Protein AF-A0A4R0NDG5-F1 (afdb_monomer_lite)

Foldseek 3Di:
DFLDDDPNQGKDFPDWDWDCDPVQKIWTKTWIADSVDRVDIDIFTFIWHWDADPVRKIATAGPDDGDDPNNVCVVSCVVVVVCRHGFIWHWDWDPDPDDPPFTKIKTATPVCRVDIDIDTDDD

Structure (mmCIF, N/CA/C/O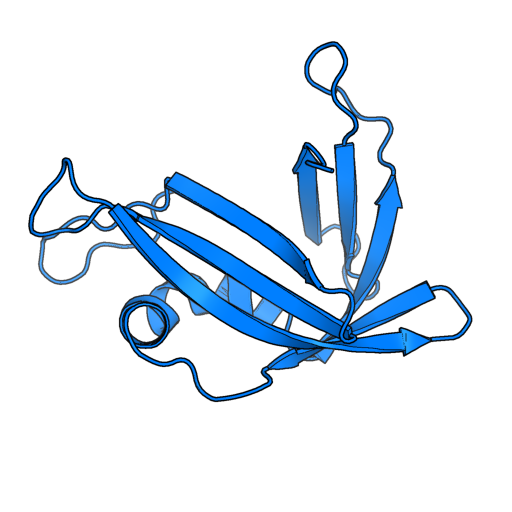 backbone):
data_AF-A0A4R0NDG5-F1
#
_entry.id   AF-A0A4R0NDG5-F1
#
loop_
_atom_site.group_PDB
_atom_site.id
_atom_site.type_symbol
_atom_site.label_atom_id
_atom_site.label_alt_id
_atom_site.label_comp_id
_atom_site.label_asym_id
_atom_site.label_entity_id
_atom_site.label_seq_id
_atom_site.pdbx_PDB_ins_code
_atom_site.Cartn_x
_atom_site.Cartn_y
_atom_site.Cartn_z
_atom_site.occupancy
_atom_site.B_iso_or_equiv
_atom_site.auth_seq_id
_atom_site.auth_comp_id
_atom_site.auth_asym_id
_atom_site.auth_atom_id
_atom_site.pdbx_PDB_model_num
ATOM 1 N N . MET A 1 1 ? 12.238 7.118 -0.291 1.00 46.69 1 MET A N 1
ATOM 2 C CA . MET A 1 1 ? 12.760 5.782 0.091 1.00 46.69 1 MET A CA 1
ATOM 3 C C . MET A 1 1 ? 13.334 5.121 -1.160 1.00 46.69 1 MET A C 1
ATOM 5 O O . MET A 1 1 ? 12.663 5.143 -2.186 1.00 46.69 1 MET A O 1
ATOM 9 N N . ILE A 1 2 ? 14.575 4.616 -1.129 1.00 43.00 2 ILE A N 1
ATOM 10 C CA . ILE A 1 2 ? 15.178 3.902 -2.273 1.00 43.00 2 ILE A CA 1
ATOM 11 C C . ILE A 1 2 ? 14.646 2.471 -2.253 1.00 43.00 2 ILE A C 1
ATOM 13 O O . ILE A 1 2 ? 14.777 1.788 -1.246 1.00 43.00 2 ILE A O 1
ATOM 17 N N . ILE A 1 3 ? 14.014 2.048 -3.344 1.00 55.31 3 ILE A N 1
ATOM 18 C CA . ILE A 1 3 ? 13.279 0.772 -3.423 1.00 55.31 3 ILE A CA 1
ATOM 19 C C . ILE A 1 3 ? 14.044 -0.266 -4.273 1.00 55.31 3 ILE A C 1
ATOM 21 O O . ILE A 1 3 ? 13.663 -1.427 -4.351 1.00 55.31 3 ILE A O 1
ATOM 25 N N . GLY A 1 4 ? 15.192 0.123 -4.841 1.00 48.12 4 GLY A N 1
ATOM 26 C CA . GLY A 1 4 ? 16.139 -0.765 -5.522 1.00 48.12 4 GLY A CA 1
ATOM 27 C C . GLY A 1 4 ? 16.594 -0.231 -6.882 1.00 48.12 4 GLY A C 1
ATOM 28 O O . GLY A 1 4 ? 15.937 0.611 -7.495 1.00 48.12 4 GLY A O 1
ATOM 29 N N . THR A 1 5 ? 17.739 -0.721 -7.361 1.00 44.50 5 THR A N 1
ATOM 30 C CA . THR A 1 5 ? 18.268 -0.458 -8.706 1.00 44.50 5 THR A CA 1
ATOM 31 C C . THR A 1 5 ? 18.071 -1.701 -9.572 1.00 44.50 5 THR A C 1
ATOM 33 O O . THR A 1 5 ? 18.617 -2.764 -9.293 1.00 44.50 5 THR A O 1
ATOM 36 N N . TYR A 1 6 ? 17.290 -1.590 -10.645 1.00 43.56 6 TYR A N 1
ATOM 37 C CA . TYR A 1 6 ? 17.255 -2.613 -11.690 1.00 43.56 6 TYR A CA 1
ATOM 38 C C . TYR A 1 6 ? 17.990 -2.087 -12.911 1.00 43.56 6 TYR A C 1
ATOM 40 O O . TYR A 1 6 ? 17.657 -1.018 -13.419 1.00 43.56 6 TYR A O 1
ATOM 48 N N . GLN A 1 7 ? 19.009 -2.829 -13.345 1.00 44.59 7 GLN A N 1
ATOM 49 C CA . GLN A 1 7 ? 19.788 -2.550 -14.554 1.00 44.59 7 GLN A CA 1
ATOM 50 C C . GLN A 1 7 ? 20.307 -1.108 -14.666 1.00 44.59 7 GLN A C 1
ATOM 52 O O . GLN A 1 7 ? 20.233 -0.491 -15.723 1.00 44.59 7 GLN A O 1
ATOM 57 N N . ASN A 1 8 ? 20.855 -0.564 -13.575 1.00 50.97 8 ASN A N 1
ATOM 58 C CA . ASN A 1 8 ? 21.475 0.767 -13.564 1.00 50.97 8 ASN A CA 1
ATOM 59 C C . ASN A 1 8 ? 20.527 1.959 -13.808 1.00 50.97 8 ASN A C 1
ATOM 61 O O . ASN A 1 8 ? 20.998 3.081 -13.982 1.00 50.97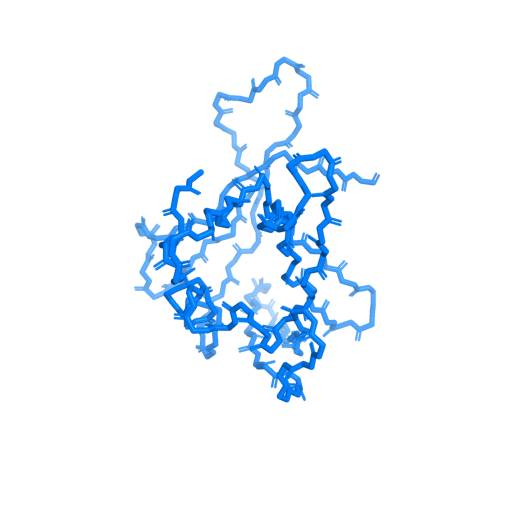 8 ASN A O 1
ATOM 65 N N . ALA A 1 9 ? 19.205 1.763 -13.763 1.00 54.47 9 ALA A N 1
ATOM 66 C CA . ALA A 1 9 ? 18.244 2.837 -13.983 1.00 54.47 9 ALA A CA 1
ATOM 67 C C . ALA A 1 9 ? 17.380 3.039 -12.721 1.00 54.47 9 ALA A C 1
ATOM 69 O O . ALA A 1 9 ? 16.448 2.284 -12.438 1.00 54.47 9 ALA A O 1
ATOM 70 N N . GLY A 1 10 ? 17.768 4.014 -11.893 1.00 60.97 10 GLY A N 1
ATOM 71 C CA . GLY A 1 10 ? 17.204 4.259 -10.563 1.00 60.97 10 GLY A CA 1
ATOM 72 C C . GLY A 1 10 ? 15.700 4.544 -10.587 1.00 60.97 10 GLY A C 1
ATOM 73 O O . GLY A 1 10 ? 15.261 5.585 -11.075 1.00 60.97 10 GLY A O 1
ATOM 74 N N . ARG A 1 11 ? 14.907 3.626 -10.023 1.00 70.00 11 ARG A N 1
ATOM 75 C CA . ARG A 1 11 ? 13.484 3.840 -9.733 1.00 70.00 11 ARG A CA 1
ATOM 76 C C . ARG A 1 11 ? 13.356 4.275 -8.278 1.00 70.00 11 ARG A C 1
ATOM 78 O O . ARG A 1 11 ? 13.710 3.534 -7.365 1.00 70.00 11 ARG A O 1
ATOM 85 N N . TYR A 1 12 ? 12.850 5.482 -8.065 1.00 77.50 12 TYR A N 1
ATOM 86 C CA . TYR A 1 12 ? 12.680 6.063 -6.734 1.00 77.50 12 TYR A CA 1
ATOM 87 C C . TYR A 1 12 ? 11.196 6.233 -6.456 1.00 77.50 12 TYR A C 1
ATOM 89 O O . TYR A 1 12 ? 10.499 6.822 -7.284 1.00 77.50 12 TYR A O 1
ATOM 97 N N . ILE A 1 13 ? 10.718 5.719 -5.318 1.00 83.25 13 ILE A N 1
ATOM 98 C CA . ILE A 1 13 ? 9.375 6.052 -4.840 1.00 83.25 13 ILE A CA 1
ATOM 99 C C . ILE A 1 13 ? 9.395 7.497 -4.365 1.00 83.25 13 ILE A C 1
ATOM 101 O O . ILE A 1 13 ? 10.207 7.862 -3.510 1.00 83.25 13 ILE A O 1
ATOM 105 N N . GLU A 1 14 ? 8.479 8.280 -4.921 1.00 85.94 14 GLU A N 1
ATOM 106 C CA . GLU A 1 14 ? 8.213 9.651 -4.497 1.00 85.94 14 GLU A CA 1
ATOM 107 C C . GLU A 1 14 ? 7.297 9.625 -3.274 1.00 85.94 14 GLU A C 1
ATOM 109 O O . GLU A 1 14 ? 7.670 10.086 -2.199 1.00 85.94 14 GLU A O 1
ATOM 114 N N . TYR A 1 15 ? 6.129 8.999 -3.417 1.00 85.75 15 TYR A N 1
ATOM 115 C CA . TYR A 1 15 ? 5.181 8.809 -2.330 1.00 85.75 15 TYR A CA 1
ATOM 116 C C . TYR A 1 15 ? 4.302 7.582 -2.566 1.00 85.75 15 TYR A C 1
ATOM 118 O O . TYR A 1 15 ? 4.210 7.040 -3.674 1.00 85.75 15 TYR A O 1
ATOM 126 N N . ILE A 1 16 ? 3.659 7.162 -1.484 1.00 86.94 16 ILE A N 1
ATOM 127 C CA . ILE A 1 16 ? 2.667 6.096 -1.453 1.00 86.94 16 ILE A CA 1
ATOM 128 C C . ILE A 1 16 ? 1.361 6.712 -0.969 1.00 86.94 16 ILE A C 1
ATOM 130 O O . ILE A 1 16 ? 1.363 7.514 -0.035 1.00 86.94 16 ILE A O 1
ATOM 134 N N . THR A 1 17 ? 0.255 6.320 -1.588 1.00 88.94 17 THR A N 1
ATOM 135 C CA . THR A 1 17 ? -1.086 6.720 -1.169 1.00 88.94 17 THR A CA 1
ATOM 136 C C . THR A 1 17 ? -1.924 5.475 -0.920 1.00 88.94 17 THR A C 1
ATOM 138 O O . THR A 1 17 ? -1.932 4.549 -1.728 1.00 88.94 17 THR A O 1
ATOM 141 N N . LEU A 1 18 ? -2.631 5.464 0.207 1.00 88.12 18 LEU A N 1
ATOM 142 C CA . LEU A 1 18 ? -3.670 4.487 0.510 1.00 88.12 18 LEU A CA 1
ATOM 143 C C . LEU A 1 18 ? -5.018 5.153 0.260 1.00 88.12 18 LEU A C 1
ATOM 145 O O . LEU A 1 18 ? -5.383 6.077 0.983 1.00 88.12 18 LEU A O 1
ATOM 149 N N . LEU A 1 19 ? -5.736 4.711 -0.770 1.00 89.75 19 LEU A N 1
ATOM 150 C CA . LEU A 1 19 ? -7.066 5.221 -1.091 1.00 89.75 19 LEU A CA 1
ATOM 151 C C . LEU A 1 19 ? -8.099 4.183 -0.666 1.00 89.75 19 LEU A C 1
ATOM 153 O O . LEU A 1 19 ? -8.127 3.087 -1.221 1.00 89.75 19 LEU A O 1
ATOM 157 N N . ILE A 1 20 ? -8.936 4.522 0.312 1.00 87.62 20 ILE A N 1
ATOM 158 C CA . ILE A 1 20 ? -10.078 3.695 0.712 1.00 87.62 20 ILE A CA 1
ATOM 159 C C . ILE A 1 20 ? -11.269 4.095 -0.155 1.00 87.62 20 ILE A C 1
ATOM 161 O O . ILE A 1 20 ? -11.765 5.216 -0.065 1.00 87.62 20 ILE A O 1
ATOM 165 N N . ASN A 1 21 ? -11.713 3.188 -1.017 1.00 90.12 21 ASN A N 1
ATOM 166 C CA . ASN A 1 21 ? -12.763 3.450 -1.990 1.00 90.12 21 ASN A CA 1
ATOM 167 C C . ASN A 1 21 ? -14.142 3.092 -1.414 1.00 90.12 21 ASN A C 1
ATOM 169 O O . ASN A 1 21 ? -14.301 2.100 -0.700 1.00 90.12 21 ASN A O 1
ATOM 173 N N . ALA A 1 22 ? -15.174 3.843 -1.806 1.00 88.62 22 ALA A N 1
ATOM 174 C CA . ALA A 1 22 ? -16.555 3.615 -1.361 1.00 88.62 22 ALA A CA 1
ATOM 175 C C . ALA A 1 22 ? -17.129 2.241 -1.768 1.00 88.62 22 ALA A C 1
ATOM 177 O O . ALA A 1 22 ? -18.098 1.774 -1.180 1.00 88.62 22 ALA A O 1
ATOM 178 N N . ASN A 1 23 ? -16.524 1.576 -2.755 1.00 90.62 23 ASN A N 1
ATOM 179 C CA . ASN A 1 23 ? -16.919 0.249 -3.231 1.00 90.62 23 ASN A CA 1
ATOM 180 C C . ASN A 1 23 ? -16.319 -0.914 -2.413 1.00 90.62 23 ASN A C 1
ATOM 182 O O . ASN A 1 23 ? -16.338 -2.049 -2.882 1.00 90.62 23 ASN A O 1
ATOM 186 N N . GLY A 1 24 ? -15.757 -0.650 -1.230 1.00 90.62 24 GLY A N 1
ATOM 187 C CA . GLY A 1 24 ? -15.180 -1.695 -0.379 1.00 90.62 24 GLY A CA 1
ATOM 188 C C . GLY A 1 24 ? -13.835 -2.221 -0.886 1.00 90.62 24 GLY A C 1
ATOM 189 O O . GLY A 1 24 ? -13.479 -3.369 -0.633 1.00 90.62 24 GLY A O 1
ATOM 190 N N . THR A 1 25 ? -13.074 -1.397 -1.605 1.00 93.06 25 THR A N 1
ATOM 191 C CA . THR A 1 25 ? -11.698 -1.718 -2.009 1.00 93.06 25 THR A CA 1
ATOM 192 C C . THR A 1 25 ? -10.720 -0.697 -1.448 1.00 93.06 25 THR A C 1
ATOM 194 O O . THR A 1 25 ? -11.101 0.418 -1.093 1.00 93.06 25 THR A O 1
ATOM 197 N N . MET A 1 26 ? -9.444 -1.064 -1.395 1.00 91.88 26 MET A N 1
ATOM 198 C CA . MET A 1 26 ? -8.349 -0.131 -1.162 1.00 91.88 26 MET A CA 1
ATOM 199 C C . MET A 1 26 ? -7.390 -0.156 -2.349 1.00 91.88 26 MET A C 1
ATOM 201 O O . MET A 1 26 ? -6.970 -1.224 -2.799 1.00 91.88 26 MET A O 1
ATOM 205 N N . THR A 1 27 ? -6.999 1.026 -2.814 1.00 93.31 27 THR A N 1
ATOM 206 C CA . THR A 1 27 ? -5.892 1.195 -3.754 1.00 93.31 27 THR A CA 1
ATOM 207 C C . THR A 1 27 ? -4.625 1.558 -2.985 1.00 93.31 27 THR A C 1
ATOM 209 O O . THR A 1 27 ? -4.534 2.636 -2.397 1.00 93.31 27 THR A O 1
ATOM 212 N N . PHE A 1 28 ? -3.636 0.666 -3.009 1.00 91.81 28 PHE A N 1
ATOM 213 C CA . PHE A 1 28 ? -2.256 0.972 -2.640 1.00 91.81 28 PHE A CA 1
ATOM 214 C C . PHE A 1 28 ? -1.557 1.519 -3.884 1.00 91.81 28 PHE A C 1
ATOM 216 O O . PHE A 1 28 ? -1.171 0.770 -4.783 1.00 91.81 28 PHE A O 1
ATOM 223 N N . GLN A 1 29 ? -1.462 2.842 -3.959 1.00 93.44 29 GLN A N 1
ATOM 224 C CA . GLN A 1 29 ? -0.873 3.551 -5.083 1.00 93.44 29 GLN A CA 1
ATOM 225 C C . GLN A 1 29 ? 0.578 3.909 -4.782 1.00 93.44 29 GLN A C 1
ATOM 227 O O . GLN A 1 29 ? 0.885 4.549 -3.777 1.00 93.44 29 GLN A O 1
ATOM 232 N N . VAL A 1 30 ? 1.469 3.556 -5.701 1.00 91.50 30 VAL A N 1
ATOM 233 C CA . VAL A 1 30 ? 2.883 3.914 -5.653 1.00 91.50 30 VAL A CA 1
ATOM 234 C C . VAL A 1 30 ? 3.203 4.832 -6.819 1.00 91.50 30 VAL A C 1
ATOM 236 O O . VAL A 1 30 ? 3.137 4.419 -7.980 1.00 91.50 30 VAL A O 1
ATOM 239 N N . ARG A 1 31 ? 3.620 6.064 -6.519 1.00 91.31 31 ARG A N 1
ATOM 240 C CA . ARG A 1 31 ? 4.223 6.942 -7.522 1.00 91.31 31 ARG A CA 1
ATOM 241 C C . ARG A 1 31 ? 5.732 6.795 -7.487 1.00 91.31 31 ARG A C 1
ATOM 243 O O . ARG A 1 31 ? 6.360 6.952 -6.440 1.00 91.31 31 ARG A O 1
ATOM 250 N N . TYR A 1 32 ? 6.324 6.542 -8.647 1.00 88.81 32 TYR A N 1
ATOM 251 C CA . TYR A 1 32 ? 7.766 6.384 -8.770 1.00 88.81 32 TYR A CA 1
ATOM 252 C C . TYR A 1 32 ? 8.316 7.044 -10.036 1.00 88.81 32 TYR A C 1
ATOM 254 O O . TYR A 1 32 ? 7.607 7.260 -11.020 1.00 88.81 32 TYR A O 1
ATOM 262 N N . ARG A 1 33 ? 9.601 7.395 -10.008 1.00 86.38 33 ARG A N 1
ATOM 263 C CA . ARG A 1 33 ? 10.285 8.045 -11.132 1.00 86.38 33 ARG A CA 1
ATOM 264 C C . ARG A 1 33 ? 10.521 7.073 -12.286 1.00 86.38 33 ARG A C 1
ATOM 266 O O . ARG A 1 33 ? 10.961 5.942 -12.066 1.00 86.38 33 ARG A O 1
ATOM 273 N N . ASN A 1 34 ? 10.268 7.525 -13.514 1.00 82.06 34 ASN A N 1
ATOM 274 C CA . ASN A 1 34 ? 10.591 6.755 -14.706 1.00 82.06 34 ASN A CA 1
ATOM 275 C C . ASN A 1 34 ? 12.122 6.660 -14.842 1.00 82.06 34 ASN A C 1
ATOM 277 O O . ASN A 1 34 ? 12.788 7.692 -14.944 1.00 82.06 34 ASN A O 1
ATOM 281 N N . PRO A 1 35 ? 12.697 5.449 -14.884 1.00 77.12 35 PRO A N 1
ATOM 282 C CA . PRO A 1 35 ? 14.144 5.288 -14.998 1.00 77.12 35 PRO A CA 1
ATOM 283 C C . PRO A 1 35 ? 14.720 5.870 -16.297 1.00 77.12 35 PRO A C 1
ATOM 285 O O . PRO A 1 35 ? 15.870 6.296 -16.320 1.00 77.12 35 PRO A O 1
ATOM 288 N N . ASN A 1 36 ? 13.917 5.916 -17.363 1.00 79.62 36 ASN A N 1
ATOM 289 C CA . ASN A 1 36 ? 14.337 6.374 -18.689 1.00 79.62 36 ASN A CA 1
ATOM 290 C C . ASN A 1 36 ? 14.108 7.877 -18.901 1.00 79.62 36 ASN A C 1
ATOM 292 O O . ASN A 1 36 ? 14.536 8.431 -19.909 1.00 79.62 36 ASN A O 1
ATOM 296 N N . ASN A 1 37 ? 13.405 8.540 -17.980 1.00 79.94 37 ASN A N 1
ATOM 297 C CA . ASN A 1 37 ? 13.185 9.979 -18.016 1.00 79.94 37 ASN A CA 1
ATOM 298 C C . ASN A 1 37 ? 12.988 10.502 -16.589 1.00 79.94 37 ASN A C 1
ATOM 300 O O . ASN A 1 37 ? 11.912 10.356 -16.009 1.00 79.94 37 ASN A O 1
ATOM 304 N N . GLN A 1 38 ? 14.018 11.154 -16.045 1.00 73.25 38 GLN A N 1
ATOM 305 C CA . GLN A 1 38 ? 14.037 11.593 -14.649 1.00 73.25 38 GLN A CA 1
ATOM 306 C C . GLN A 1 38 ? 12.995 12.671 -14.310 1.00 73.25 38 GLN A C 1
ATOM 308 O O . GLN A 1 38 ? 12.699 12.854 -13.132 1.00 73.25 38 GLN A O 1
ATOM 313 N N . THR A 1 39 ? 12.420 13.362 -15.301 1.00 80.38 39 THR A N 1
ATOM 314 C CA . THR A 1 39 ? 11.337 14.339 -15.085 1.00 80.38 39 THR A CA 1
ATOM 315 C C . THR A 1 39 ? 9.943 13.719 -15.213 1.00 80.38 39 THR A C 1
ATOM 317 O O . THR A 1 39 ? 8.946 14.367 -14.897 1.00 80.38 39 THR A O 1
ATOM 320 N N . SER A 1 40 ? 9.855 12.457 -15.646 1.00 85.62 40 SER A N 1
ATOM 321 C CA . SER A 1 40 ? 8.604 11.716 -15.791 1.00 85.62 40 SER A CA 1
ATOM 322 C C . SER A 1 40 ? 8.356 10.812 -14.590 1.00 85.62 40 SER A C 1
ATOM 324 O O . SER A 1 40 ? 9.259 10.164 -14.058 1.00 85.62 40 SER A O 1
ATOM 326 N N . PHE A 1 41 ? 7.084 10.681 -14.226 1.00 87.88 41 PHE A N 1
ATOM 327 C CA . PHE A 1 41 ? 6.631 9.803 -13.152 1.00 87.88 41 PHE A CA 1
ATOM 328 C C . PHE A 1 41 ? 5.671 8.754 -13.692 1.00 87.88 41 PHE A C 1
ATOM 330 O O . PHE A 1 41 ? 4.978 8.984 -14.682 1.00 87.88 41 PHE A O 1
ATOM 337 N N . LEU A 1 42 ? 5.650 7.605 -13.034 1.00 91.44 42 LEU A N 1
ATOM 338 C CA . LEU A 1 42 ? 4.735 6.510 -13.298 1.00 91.44 42 LEU A CA 1
ATOM 339 C C . LEU A 1 42 ? 3.955 6.206 -12.022 1.00 91.44 42 LEU A C 1
ATOM 341 O O . LEU A 1 42 ? 4.479 6.328 -10.911 1.00 91.44 42 LEU A O 1
ATOM 345 N N . THR A 1 43 ? 2.713 5.785 -12.211 1.00 93.50 43 THR A N 1
ATOM 346 C CA . THR A 1 43 ? 1.824 5.352 -11.135 1.00 93.50 43 THR A CA 1
ATOM 347 C C . THR A 1 43 ? 1.591 3.857 -11.265 1.00 93.50 43 THR A C 1
ATOM 349 O O . THR A 1 43 ? 1.329 3.360 -12.364 1.00 93.50 43 THR A O 1
ATOM 352 N N . ALA A 1 44 ? 1.730 3.146 -10.153 1.00 93.69 44 ALA A N 1
ATOM 353 C CA . ALA A 1 44 ? 1.449 1.729 -10.013 1.00 93.69 44 ALA A CA 1
ATOM 354 C C . ALA A 1 44 ? 0.371 1.534 -8.948 1.00 93.69 44 ALA A C 1
ATOM 356 O O . ALA A 1 44 ? 0.606 1.835 -7.780 1.00 93.69 44 ALA A O 1
ATOM 357 N N . ASP A 1 45 ? -0.774 1.002 -9.361 1.00 95.31 45 ASP A N 1
ATOM 358 C CA . ASP A 1 45 ? -1.908 0.748 -8.480 1.00 95.31 45 ASP A CA 1
ATOM 359 C C . ASP A 1 45 ? -2.017 -0.744 -8.168 1.00 95.31 45 ASP A C 1
ATOM 361 O O . ASP A 1 45 ? -2.069 -1.586 -9.068 1.00 95.31 45 ASP A O 1
ATOM 365 N N . PHE A 1 46 ? -2.063 -1.062 -6.878 1.00 94.00 46 PHE A N 1
ATOM 366 C CA . PHE A 1 46 ? -2.383 -2.388 -6.369 1.00 94.00 46 PHE A CA 1
ATOM 367 C C . PHE A 1 46 ? -3.751 -2.316 -5.697 1.00 94.00 46 PHE A C 1
ATOM 369 O O . PHE A 1 46 ? -3.935 -1.580 -4.726 1.00 94.00 46 PHE A O 1
ATOM 376 N N . THR A 1 47 ? -4.719 -3.063 -6.220 1.00 94.44 47 THR A N 1
ATOM 377 C CA . THR A 1 47 ? -6.093 -3.057 -5.710 1.00 94.44 47 THR A CA 1
ATOM 378 C C . THR A 1 47 ? -6.314 -4.237 -4.782 1.00 94.44 47 THR A C 1
ATOM 380 O O . THR A 1 47 ? -6.059 -5.381 -5.156 1.00 94.44 47 THR A O 1
ATOM 383 N N . TYR A 1 48 ? -6.834 -3.963 -3.592 1.00 93.25 48 TYR A N 1
ATOM 384 C CA . TYR A 1 48 ? -7.211 -4.972 -2.614 1.00 93.25 48 TYR A CA 1
ATOM 385 C C . TYR A 1 48 ? -8.705 -4.892 -2.332 1.00 93.25 48 TYR A C 1
ATOM 387 O O . TYR A 1 48 ? -9.264 -3.801 -2.204 1.00 93.25 48 TYR A O 1
ATOM 395 N N . ASN A 1 49 ? -9.340 -6.048 -2.177 1.00 93.50 49 ASN A N 1
ATOM 396 C CA . ASN A 1 49 ? -10.661 -6.133 -1.571 1.00 93.50 49 ASN A CA 1
ATOM 397 C C . ASN A 1 49 ? -10.525 -5.859 -0.075 1.00 93.50 49 ASN A C 1
ATOM 399 O O . ASN A 1 49 ? -9.597 -6.368 0.557 1.00 93.50 49 ASN A O 1
ATOM 403 N N . MET A 1 50 ? -11.451 -5.082 0.480 1.00 91.75 50 MET A N 1
ATOM 404 C CA . MET A 1 50 ? -11.485 -4.724 1.892 1.00 91.75 50 MET A CA 1
ATOM 405 C C . MET A 1 50 ? -12.744 -5.296 2.541 1.00 91.75 50 MET A C 1
ATOM 407 O O . MET A 1 50 ? -13.861 -5.006 2.119 1.00 91.75 50 MET A O 1
ATOM 411 N N . VAL A 1 51 ? -12.563 -6.073 3.606 1.00 92.06 51 VAL A N 1
ATOM 412 C CA . VAL A 1 51 ? -13.659 -6.572 4.447 1.00 92.06 51 VAL A CA 1
ATOM 413 C C . VAL A 1 51 ? -13.520 -5.954 5.830 1.00 92.06 51 VAL A C 1
ATOM 415 O O . VAL A 1 51 ? -12.479 -6.125 6.458 1.00 92.06 51 VAL A O 1
ATOM 418 N N . LEU A 1 52 ? -14.549 -5.243 6.299 1.00 90.44 52 LEU A N 1
ATOM 419 C CA . LEU A 1 52 ? -14.610 -4.731 7.670 1.00 90.44 52 LEU A CA 1
ATOM 420 C C . LEU A 1 52 ? -15.428 -5.668 8.553 1.00 90.44 52 LEU A C 1
ATOM 422 O O . LEU A 1 52 ? -16.513 -6.102 8.164 1.00 90.44 52 LEU A O 1
ATOM 426 N N . ASP A 1 53 ? -14.929 -5.932 9.756 1.00 90.56 53 ASP A N 1
ATOM 427 C CA . ASP A 1 53 ? -15.704 -6.585 10.805 1.00 90.56 53 ASP A CA 1
ATOM 428 C C . ASP A 1 53 ? -16.531 -5.582 11.637 1.00 90.56 53 ASP A C 1
ATOM 430 O O . ASP A 1 53 ? -16.435 -4.361 11.483 1.00 90.56 53 ASP A O 1
ATOM 434 N N . ALA A 1 54 ? -17.352 -6.106 12.552 1.00 90.44 54 ALA A N 1
ATOM 435 C CA . ALA A 1 54 ? -18.200 -5.297 13.431 1.00 90.44 54 ALA A CA 1
ATOM 436 C C . ALA A 1 54 ? -17.414 -4.404 14.416 1.00 90.44 54 ALA A C 1
ATOM 438 O O . ALA A 1 54 ? -17.983 -3.469 14.975 1.00 90.44 54 ALA A O 1
ATOM 439 N N . ALA A 1 55 ? -16.123 -4.675 14.635 1.00 87.62 55 ALA A N 1
ATOM 440 C CA . ALA A 1 55 ? -15.232 -3.873 15.471 1.00 87.62 55 ALA A CA 1
ATOM 441 C C . ALA A 1 55 ? -14.468 -2.800 14.666 1.00 87.62 55 ALA A C 1
ATOM 443 O O . ALA A 1 55 ? -13.662 -2.056 15.238 1.00 87.62 55 ALA A O 1
ATOM 444 N N . GLY A 1 56 ? -14.717 -2.702 13.355 1.00 86.62 56 GLY A N 1
ATOM 445 C CA . GLY A 1 56 ? -14.041 -1.772 12.454 1.00 86.62 56 GLY A CA 1
ATOM 446 C C . GLY A 1 56 ? -12.621 -2.203 12.080 1.00 86.62 56 GLY A C 1
ATOM 447 O O . GLY A 1 56 ? -11.814 -1.360 11.685 1.00 86.62 56 GLY A O 1
ATOM 448 N N . ILE A 1 57 ? -12.290 -3.489 12.225 1.00 89.75 57 ILE A N 1
ATOM 449 C CA . ILE A 1 57 ? -11.026 -4.058 11.758 1.00 89.75 57 ILE A CA 1
ATOM 450 C C . ILE A 1 57 ? -11.192 -4.442 10.288 1.00 89.75 57 ILE A C 1
ATOM 452 O O . ILE A 1 57 ? -12.079 -5.209 9.920 1.00 89.75 57 ILE A O 1
ATOM 456 N N . ALA A 1 58 ? -10.326 -3.892 9.445 1.00 90.75 58 ALA A N 1
ATOM 457 C CA . ALA A 1 58 ? -10.280 -4.140 8.018 1.00 90.75 58 ALA A CA 1
ATOM 458 C C . ALA A 1 58 ? -9.268 -5.243 7.686 1.00 90.75 58 ALA A C 1
ATOM 460 O O . ALA A 1 58 ? -8.114 -5.194 8.117 1.00 90.75 58 ALA A O 1
ATOM 461 N N . LYS A 1 59 ? -9.685 -6.213 6.875 1.00 91.19 59 LYS A N 1
ATOM 462 C CA . LYS A 1 59 ? -8.818 -7.227 6.273 1.00 91.19 59 LYS A CA 1
ATOM 463 C C . LYS A 1 59 ? -8.717 -6.995 4.772 1.00 91.19 59 LYS A C 1
ATOM 465 O O . LYS A 1 59 ? -9.737 -6.779 4.114 1.00 91.19 59 LYS A O 1
ATOM 470 N N . PHE A 1 60 ? -7.499 -7.086 4.243 1.00 90.06 60 PHE A N 1
ATOM 471 C CA . PHE A 1 60 ? -7.216 -6.863 2.827 1.00 90.06 60 PHE A CA 1
ATOM 472 C C . PHE A 1 60 ? -6.770 -8.148 2.148 1.00 90.06 60 PHE A C 1
ATOM 474 O O . PHE A 1 60 ? -6.043 -8.960 2.718 1.00 90.06 60 PHE A O 1
ATOM 481 N N . THR A 1 61 ? -7.231 -8.330 0.917 1.00 91.38 61 THR A N 1
ATOM 482 C CA . THR A 1 61 ? -6.798 -9.418 0.034 1.00 91.38 61 THR A CA 1
ATOM 483 C C . THR A 1 61 ? -6.570 -8.848 -1.349 1.00 91.38 61 THR A C 1
ATOM 485 O O . THR A 1 61 ? -7.379 -8.043 -1.818 1.00 91.38 61 THR A O 1
ATOM 488 N N . LEU A 1 62 ? -5.462 -9.211 -1.993 1.00 92.06 62 LEU A N 1
ATOM 489 C CA . LEU A 1 62 ? -5.157 -8.695 -3.323 1.00 92.06 62 LEU A CA 1
ATOM 490 C C . LEU A 1 62 ? -6.280 -9.089 -4.299 1.00 92.06 62 LEU A C 1
ATOM 492 O O . LEU A 1 62 ? -6.578 -10.269 -4.472 1.00 92.06 62 LEU A O 1
ATOM 496 N N . ALA A 1 63 ? -6.926 -8.099 -4.919 1.00 92.94 63 ALA A N 1
ATOM 497 C CA . ALA A 1 63 ? -8.137 -8.328 -5.707 1.00 92.94 63 ALA A CA 1
ATOM 498 C C . ALA A 1 63 ? -7.841 -9.035 -7.035 1.00 92.94 63 ALA A C 1
ATOM 500 O O . ALA A 1 63 ? -8.648 -9.822 -7.524 1.00 92.94 63 ALA A O 1
ATOM 501 N N . MET A 1 64 ? -6.678 -8.747 -7.621 1.00 91.50 64 MET A N 1
ATOM 502 C CA . MET A 1 64 ? -6.206 -9.371 -8.849 1.00 91.50 64 MET A CA 1
ATOM 503 C C . MET A 1 64 ? -4.685 -9.278 -8.966 1.00 91.50 64 MET A C 1
ATOM 505 O O . MET A 1 64 ? -4.049 -8.435 -8.332 1.00 91.50 64 MET A O 1
ATOM 509 N N . ALA A 1 65 ? -4.100 -10.116 -9.824 1.00 92.38 65 ALA A N 1
ATOM 510 C CA . ALA A 1 65 ? -2.682 -10.020 -10.146 1.00 92.38 65 ALA A CA 1
ATOM 511 C C . ALA A 1 65 ? -2.339 -8.606 -10.673 1.00 92.38 65 ALA A C 1
ATOM 513 O O . ALA A 1 65 ? -3.071 -8.094 -11.527 1.00 92.38 65 ALA A O 1
ATOM 514 N N . PRO A 1 66 ? -1.240 -7.971 -10.217 1.00 92.94 66 PRO A N 1
ATOM 515 C CA . PRO A 1 66 ? -0.877 -6.632 -10.666 1.00 92.94 66 PRO A CA 1
ATOM 516 C C . PRO A 1 66 ? -0.611 -6.607 -12.173 1.00 92.94 66 PRO A C 1
ATOM 518 O O . PRO A 1 66 ? 0.004 -7.526 -12.716 1.00 92.94 66 PRO A O 1
ATOM 521 N N . VAL A 1 67 ? -1.020 -5.528 -12.840 1.00 94.38 67 VAL A N 1
ATOM 522 C CA . VAL A 1 67 ? -0.838 -5.314 -14.287 1.00 94.38 67 VAL A CA 1
ATOM 523 C C . VAL A 1 67 ? -0.077 -4.015 -14.563 1.00 94.38 67 VAL A C 1
ATOM 525 O O . VAL A 1 67 ? 0.133 -3.197 -13.666 1.00 94.38 67 VAL A O 1
ATOM 528 N N . GLY A 1 68 ? 0.382 -3.825 -15.805 1.00 94.19 68 GLY A N 1
ATOM 529 C CA . GLY A 1 68 ? 1.045 -2.591 -16.241 1.00 94.19 68 GLY A CA 1
ATOM 530 C C . GLY A 1 68 ? 2.208 -2.175 -15.332 1.00 94.19 68 GLY A C 1
ATOM 531 O O . GLY A 1 68 ? 3.053 -2.992 -14.967 1.00 94.19 68 GLY A O 1
ATOM 532 N N . ASN A 1 69 ? 2.230 -0.902 -14.931 1.00 92.19 69 ASN A N 1
ATOM 533 C CA . ASN A 1 69 ? 3.266 -0.345 -14.057 1.00 92.19 69 ASN A CA 1
ATOM 534 C C . ASN A 1 69 ? 3.365 -1.050 -12.698 1.00 92.19 69 ASN A C 1
ATOM 536 O O . ASN A 1 69 ? 4.467 -1.140 -12.160 1.00 92.19 69 ASN A O 1
ATOM 540 N N . ALA A 1 70 ? 2.253 -1.551 -12.153 1.00 93.00 70 ALA A N 1
ATOM 541 C CA . ALA A 1 70 ? 2.259 -2.294 -10.897 1.00 93.00 70 ALA A CA 1
ATOM 542 C C . ALA A 1 70 ? 2.963 -3.642 -11.061 1.00 93.00 70 ALA A C 1
ATOM 544 O O . ALA A 1 70 ? 3.814 -3.991 -10.247 1.00 93.00 70 ALA A O 1
ATOM 545 N N . ASN A 1 71 ? 2.720 -4.346 -12.172 1.00 92.38 71 ASN A N 1
ATOM 546 C CA . ASN A 1 71 ? 3.451 -5.574 -12.490 1.00 92.38 71 ASN A CA 1
ATOM 547 C C . ASN A 1 71 ? 4.959 -5.333 -12.649 1.00 92.38 71 ASN A C 1
ATOM 549 O O . ASN A 1 71 ? 5.762 -6.161 -12.231 1.00 92.38 71 ASN A O 1
ATOM 553 N N . VAL A 1 72 ? 5.343 -4.187 -13.222 1.00 88.88 72 VAL A N 1
ATOM 554 C CA . VAL A 1 72 ? 6.755 -3.812 -13.396 1.00 88.88 72 VAL A CA 1
ATOM 555 C C . VAL A 1 72 ? 7.458 -3.629 -12.055 1.00 88.88 72 VAL A C 1
ATOM 557 O O . VAL A 1 72 ? 8.625 -3.995 -11.941 1.00 88.88 72 VAL A O 1
ATOM 560 N N . ILE A 1 73 ? 6.780 -3.063 -11.048 1.00 86.75 73 ILE A N 1
ATOM 561 C CA . ILE A 1 73 ? 7.420 -2.758 -9.763 1.00 86.75 73 ILE A CA 1
ATOM 562 C C . ILE A 1 73 ? 7.132 -3.760 -8.639 1.00 86.75 73 ILE A C 1
ATOM 564 O O . ILE A 1 73 ? 7.724 -3.635 -7.568 1.00 86.75 73 ILE A O 1
ATOM 568 N N . ARG A 1 74 ? 6.251 -4.747 -8.855 1.00 87.81 74 ARG A N 1
ATOM 569 C CA . ARG A 1 74 ? 5.764 -5.660 -7.803 1.00 87.81 74 ARG A CA 1
ATOM 570 C C . ARG A 1 74 ? 6.882 -6.321 -6.995 1.00 87.81 74 ARG A C 1
ATOM 572 O O . ARG A 1 74 ? 6.773 -6.417 -5.784 1.00 87.81 74 ARG A O 1
ATOM 579 N N . SER A 1 75 ? 7.982 -6.709 -7.645 1.00 85.75 75 SER A N 1
ATOM 580 C CA . SER A 1 75 ? 9.112 -7.384 -6.994 1.00 85.75 75 SER A CA 1
ATOM 581 C C . SER A 1 75 ? 9.929 -6.476 -6.073 1.00 85.75 75 SER A C 1
ATOM 583 O O . SER A 1 75 ? 10.674 -6.978 -5.241 1.00 85.75 75 SER A O 1
ATOM 585 N N . TYR A 1 76 ? 9.812 -5.153 -6.206 1.00 79.75 76 TYR A N 1
ATOM 586 C CA . TYR A 1 76 ? 10.529 -4.200 -5.352 1.00 79.75 76 TYR A CA 1
ATOM 587 C C . TYR A 1 76 ? 9.693 -3.733 -4.164 1.00 79.75 76 TYR A C 1
ATOM 589 O O . TYR A 1 76 ? 10.232 -3.251 -3.173 1.00 79.75 76 TYR A O 1
ATOM 597 N N . VAL A 1 77 ? 8.372 -3.871 -4.259 1.00 84.12 77 VAL A N 1
ATOM 598 C CA . VAL A 1 77 ? 7.438 -3.466 -3.205 1.00 84.12 77 VAL A CA 1
ATOM 599 C C . VAL A 1 77 ? 6.866 -4.661 -2.446 1.00 84.12 77 VAL A C 1
ATOM 601 O O . VAL A 1 77 ? 5.909 -4.475 -1.710 1.00 84.12 77 VAL A O 1
ATOM 604 N N . VAL A 1 78 ? 7.468 -5.853 -2.571 1.00 83.62 78 VAL A N 1
ATOM 605 C CA . VAL A 1 78 ? 7.000 -7.103 -1.937 1.00 83.62 78 VAL A CA 1
ATOM 606 C C . VAL A 1 78 ? 6.744 -6.912 -0.447 1.00 83.62 78 VAL A C 1
ATOM 608 O O . VAL A 1 78 ? 5.636 -7.137 0.007 1.00 83.62 78 VAL A O 1
ATOM 611 N N . ALA A 1 79 ? 7.710 -6.371 0.301 1.00 79.25 79 ALA A N 1
ATOM 612 C CA . ALA A 1 79 ? 7.527 -6.133 1.734 1.00 79.25 79 ALA A CA 1
ATOM 613 C C . ALA A 1 79 ? 6.355 -5.179 2.049 1.00 79.25 79 ALA A C 1
ATOM 615 O O . ALA A 1 79 ? 5.736 -5.293 3.101 1.00 79.25 79 ALA A O 1
ATOM 616 N N . LEU A 1 80 ? 6.043 -4.241 1.147 1.00 78.31 80 LEU A N 1
ATOM 617 C CA . LEU A 1 80 ? 4.916 -3.321 1.303 1.00 78.31 80 LEU A CA 1
ATOM 618 C C . LEU A 1 80 ? 3.592 -3.989 0.918 1.00 78.31 80 LEU A C 1
ATOM 620 O O . LEU A 1 80 ? 2.591 -3.728 1.566 1.00 78.31 80 LEU A O 1
ATOM 624 N N . THR A 1 81 ? 3.563 -4.836 -0.112 1.00 81.38 81 THR A N 1
ATOM 625 C CA . THR A 1 81 ? 2.347 -5.551 -0.529 1.00 81.38 81 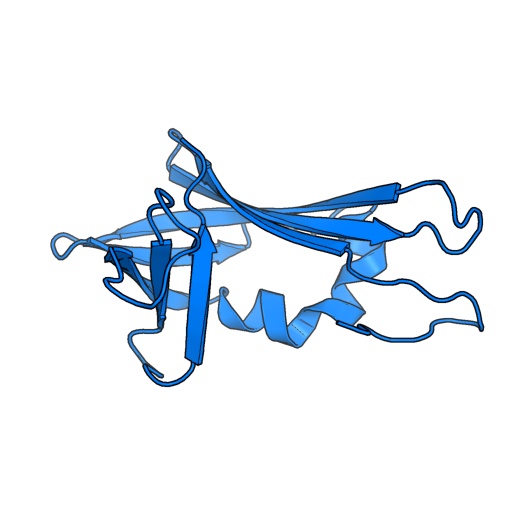THR A CA 1
ATOM 626 C C . THR A 1 81 ? 2.006 -6.704 0.414 1.00 81.38 81 THR A C 1
ATOM 628 O O . THR A 1 81 ? 0.854 -6.831 0.819 1.00 81.38 81 THR A O 1
ATOM 631 N N . ASP A 1 82 ? 3.010 -7.469 0.848 1.00 82.50 82 ASP A N 1
ATOM 632 C CA . ASP A 1 82 ? 2.887 -8.553 1.834 1.00 82.50 82 ASP A CA 1
ATOM 633 C C . ASP A 1 82 ? 2.414 -8.023 3.185 1.00 82.50 82 ASP A C 1
ATOM 635 O O . ASP A 1 82 ? 1.716 -8.712 3.922 1.00 82.50 82 ASP A O 1
ATOM 639 N N . TYR A 1 83 ? 2.759 -6.774 3.506 1.00 79.69 83 TYR A N 1
ATOM 640 C CA . TYR A 1 83 ? 2.245 -6.128 4.700 1.00 79.69 83 TYR A CA 1
ATOM 641 C C . TYR A 1 83 ? 0.712 -6.088 4.702 1.00 79.69 83 TYR A C 1
ATOM 643 O O . TYR A 1 83 ? 0.113 -6.351 5.740 1.00 79.69 83 TYR A O 1
ATOM 651 N N . PHE A 1 84 ? 0.069 -5.800 3.564 1.00 80.69 84 PHE A N 1
ATOM 652 C CA . PHE A 1 84 ? -1.392 -5.724 3.475 1.00 80.69 84 PHE A CA 1
ATOM 653 C C . PHE A 1 84 ? -2.061 -7.089 3.332 1.00 80.69 84 PHE A C 1
ATOM 655 O O . PHE A 1 84 ? -3.149 -7.283 3.876 1.00 80.69 84 PHE A O 1
ATOM 662 N N . ASP A 1 85 ? -1.451 -8.015 2.595 1.00 78.88 85 ASP A N 1
ATOM 663 C CA . ASP A 1 85 ? -2.111 -9.262 2.220 1.00 78.88 85 ASP A CA 1
ATOM 664 C C . ASP A 1 85 ? -2.359 -10.173 3.431 1.00 78.88 85 ASP A C 1
ATOM 666 O O . ASP A 1 85 ? -1.444 -10.597 4.134 1.00 78.88 85 ASP A O 1
ATOM 670 N N . GLY A 1 86 ? -3.633 -10.444 3.720 1.00 73.06 86 GLY A N 1
ATOM 671 C CA . GLY A 1 86 ? -4.049 -11.321 4.816 1.00 73.06 86 GLY A CA 1
ATOM 672 C C . GLY A 1 86 ? -3.933 -10.726 6.225 1.00 73.06 86 GLY A C 1
ATOM 673 O O . GLY A 1 86 ? -4.439 -11.343 7.167 1.00 73.06 86 GLY A O 1
ATOM 674 N N . SER A 1 87 ? -3.349 -9.535 6.376 1.00 82.25 87 SER A N 1
ATOM 675 C CA . SER A 1 87 ? -3.218 -8.834 7.656 1.00 82.25 87 SER A CA 1
ATOM 676 C C . SER A 1 87 ? -4.504 -8.101 8.060 1.00 82.25 87 SER A C 1
ATOM 678 O O . SER A 1 87 ? -5.288 -7.646 7.224 1.00 82.25 87 SER A O 1
ATOM 680 N N . ASN A 1 88 ? -4.706 -7.972 9.374 1.00 88.81 88 ASN A N 1
ATOM 681 C CA . ASN A 1 88 ? -5.821 -7.241 9.974 1.00 88.81 88 ASN A CA 1
ATOM 682 C C . ASN A 1 88 ? -5.370 -5.842 10.391 1.00 88.81 88 ASN A C 1
ATOM 684 O O . ASN A 1 88 ? -4.337 -5.694 11.046 1.00 88.81 88 ASN A O 1
ATOM 688 N N . PHE A 1 89 ? -6.172 -4.828 10.084 1.00 88.38 89 PHE A N 1
ATOM 689 C CA . PHE A 1 89 ? -5.831 -3.433 10.325 1.00 88.38 89 PHE A CA 1
ATOM 690 C C . PHE A 1 89 ? -6.941 -2.670 11.008 1.00 88.38 89 PHE A C 1
ATOM 692 O O . PHE A 1 89 ? -8.110 -2.821 10.674 1.00 88.38 89 PHE A O 1
ATOM 699 N N . LYS A 1 90 ? -6.563 -1.768 11.906 1.00 86.44 90 LYS A N 1
ATOM 700 C CA . LYS A 1 90 ? -7.472 -0.743 12.406 1.00 86.44 90 LYS A CA 1
ATOM 701 C C . LYS A 1 90 ? -7.093 0.597 11.800 1.00 86.44 90 LYS A C 1
ATOM 703 O O . LYS A 1 90 ? -5.943 1.029 11.911 1.00 86.44 90 LYS A O 1
ATOM 708 N N . ILE A 1 91 ? -8.072 1.241 11.175 1.00 79.88 91 ILE A N 1
ATOM 709 C CA . ILE A 1 91 ? -7.950 2.619 10.704 1.00 79.88 91 ILE A CA 1
ATOM 710 C C . ILE A 1 91 ? -8.257 3.516 11.900 1.00 79.88 91 ILE A C 1
ATOM 712 O O . ILE A 1 91 ? -9.330 3.417 12.495 1.00 79.88 91 ILE A O 1
ATOM 716 N N . VAL A 1 92 ? -7.301 4.351 12.296 1.00 77.12 92 VAL A N 1
ATOM 717 C CA . VAL A 1 92 ? -7.433 5.224 13.467 1.00 77.12 92 VAL A CA 1
ATOM 718 C C . VAL A 1 92 ? -7.005 6.646 13.146 1.00 77.12 92 VAL A C 1
ATOM 720 O O . VAL A 1 92 ? -6.132 6.873 12.315 1.00 77.12 92 VAL A O 1
ATOM 723 N N . TYR A 1 93 ? -7.571 7.613 13.859 1.00 74.06 93 TYR A N 1
ATOM 724 C CA . TYR A 1 93 ? -6.998 8.952 13.933 1.00 74.06 93 TYR A CA 1
ATOM 725 C C . TYR A 1 93 ? -5.801 8.916 14.883 1.00 74.06 93 TYR A C 1
ATOM 727 O O . TYR A 1 93 ? -5.905 8.362 15.979 1.00 74.06 93 TYR A O 1
ATOM 735 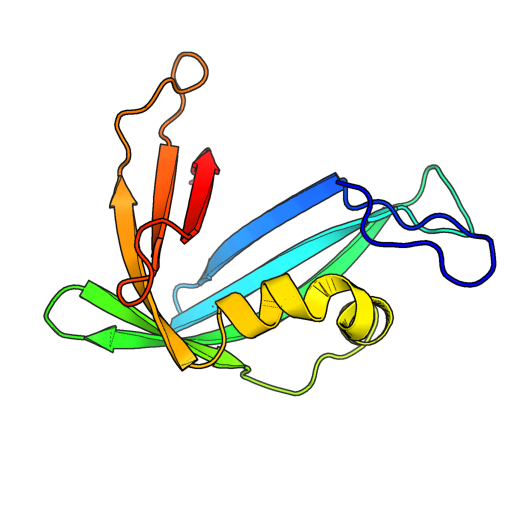N N . ILE A 1 94 ? -4.671 9.496 14.480 1.00 68.56 94 ILE A N 1
ATOM 736 C CA . ILE A 1 94 ? -3.490 9.603 15.338 1.00 68.56 94 ILE A CA 1
ATOM 737 C C . ILE A 1 94 ? -3.290 11.068 15.725 1.00 68.56 94 ILE A C 1
ATOM 739 O O . ILE A 1 94 ? -3.135 11.937 14.869 1.00 68.56 94 ILE A O 1
ATOM 743 N N . VAL A 1 95 ? -3.218 11.326 17.032 1.00 61.84 95 VAL A N 1
ATOM 744 C CA . VAL A 1 95 ? -2.787 12.614 17.597 1.00 61.84 95 VAL A CA 1
ATOM 745 C C . VAL A 1 95 ? -1.267 12.568 17.794 1.00 61.84 95 VAL A C 1
ATOM 747 O O . VAL A 1 95 ? -0.766 12.443 18.906 1.00 61.84 95 VAL A O 1
ATOM 750 N N . ALA A 1 96 ? -0.522 12.567 16.692 1.00 62.75 96 ALA A N 1
ATOM 751 C CA . ALA A 1 96 ? 0.936 12.710 16.684 1.00 62.75 96 ALA A CA 1
ATOM 752 C C . ALA A 1 96 ? 1.296 14.096 16.139 1.00 62.75 96 ALA A C 1
ATOM 754 O O . ALA A 1 96 ? 0.406 14.820 15.698 1.00 62.75 96 ALA A O 1
ATOM 755 N N . GLY A 1 97 ? 2.580 14.472 16.176 1.00 57.84 97 GLY A N 1
ATOM 756 C CA . GLY A 1 97 ? 3.082 15.734 15.619 1.00 57.84 97 GLY A CA 1
ATOM 757 C C . GLY A 1 97 ? 2.744 15.870 14.134 1.00 57.84 97 GLY A C 1
ATOM 758 O O . GLY A 1 97 ? 3.525 15.483 13.268 1.00 57.84 97 GLY A O 1
ATOM 759 N N . ALA A 1 98 ? 1.550 16.375 13.852 1.00 61.94 98 ALA A N 1
ATOM 760 C CA . ALA A 1 98 ? 1.065 16.651 12.521 1.00 61.94 98 ALA A CA 1
ATOM 761 C C . ALA A 1 98 ? 1.703 17.955 12.030 1.00 61.94 98 ALA A C 1
ATOM 763 O O . ALA A 1 98 ? 1.887 18.879 12.831 1.00 61.94 98 ALA A O 1
ATOM 764 N N . PRO A 1 99 ? 2.000 18.088 10.727 1.00 66.44 99 PRO A N 1
ATOM 765 C CA . PRO A 1 99 ? 2.182 19.406 10.129 1.00 66.44 99 PRO A CA 1
ATOM 766 C C . PRO A 1 99 ? 1.023 20.325 10.544 1.00 66.44 99 PRO A C 1
ATOM 768 O O . PRO A 1 99 ? -0.114 19.864 10.644 1.00 66.44 99 PRO A O 1
ATOM 771 N N . SER A 1 100 ? 1.303 21.600 10.825 1.00 72.56 100 SER A N 1
ATOM 772 C CA . SER A 1 100 ? 0.307 22.523 11.393 1.00 72.56 100 SER A CA 1
ATOM 773 C C . SER A 1 100 ? -0.995 22.520 10.579 1.00 72.56 100 SER A C 1
ATOM 775 O O . SER A 1 100 ? -0.977 22.791 9.379 1.00 72.56 100 SER A O 1
ATOM 777 N N . GLY A 1 101 ? -2.111 22.169 11.227 1.00 69.94 101 GLY A N 1
ATOM 778 C CA . GLY A 1 101 ? -3.441 22.088 10.611 1.00 69.94 101 GLY A CA 1
ATOM 779 C C . GLY A 1 101 ? -3.773 20.783 9.870 1.00 69.94 101 GLY A C 1
ATOM 780 O O . GLY A 1 101 ? -4.898 20.641 9.399 1.00 69.94 101 GLY A O 1
ATOM 781 N N . ALA A 1 102 ? -2.852 19.821 9.769 1.00 69.06 102 ALA A N 1
ATOM 782 C CA . ALA A 1 102 ? -3.112 18.532 9.128 1.00 69.06 102 ALA A CA 1
ATOM 783 C C . ALA A 1 102 ? -3.729 17.517 10.105 1.00 69.06 102 ALA A C 1
ATOM 785 O O . ALA A 1 102 ? -3.324 17.421 11.263 1.00 69.06 102 ALA A O 1
ATOM 786 N N . THR A 1 103 ? -4.666 16.697 9.618 1.00 73.38 103 THR A N 1
ATOM 787 C CA . THR A 1 103 ? -5.120 15.502 10.347 1.00 73.38 103 THR A CA 1
ATOM 788 C C . THR A 1 103 ? -4.294 14.303 9.899 1.00 73.38 103 THR A C 1
ATOM 790 O O . THR A 1 103 ? -4.131 14.074 8.699 1.00 73.38 103 THR A O 1
ATOM 793 N N . VAL A 1 104 ? -3.774 13.531 10.854 1.00 73.56 104 VAL A N 1
ATOM 794 C CA . VAL A 1 104 ? -2.967 12.338 10.575 1.00 73.56 104 VAL A CA 1
ATOM 795 C C . VAL A 1 104 ? -3.801 11.093 10.849 1.00 73.56 104 VAL A C 1
ATOM 797 O O . VAL A 1 104 ? -4.417 10.951 11.906 1.00 73.56 104 VAL A O 1
ATOM 800 N N . GLY A 1 105 ? -3.826 10.197 9.873 1.00 75.94 105 GLY A N 1
ATOM 801 C CA . 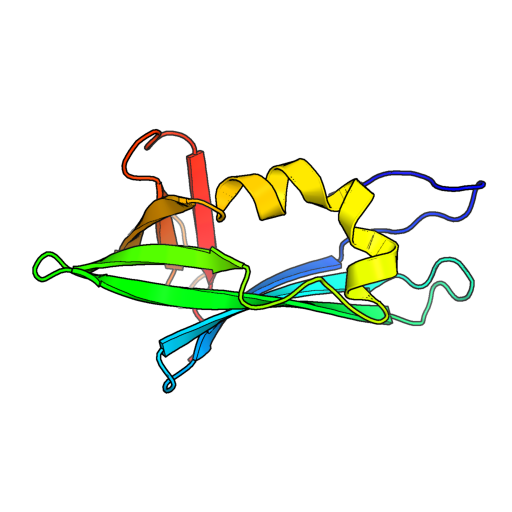GLY A 1 105 ? -4.434 8.881 9.981 1.00 75.94 105 GLY A CA 1
ATOM 802 C C . GLY A 1 105 ? -3.370 7.824 10.237 1.00 75.94 105 GLY A C 1
ATOM 803 O O . GLY A 1 105 ? -2.221 7.961 9.816 1.00 75.94 105 GLY A O 1
ATOM 804 N N . GLY A 1 106 ? -3.771 6.769 10.929 1.00 76.50 106 GLY A N 1
ATOM 805 C CA . GLY A 1 106 ? -2.992 5.581 11.209 1.00 76.50 106 GLY A CA 1
ATOM 806 C C . GLY A 1 106 ? -3.649 4.344 10.632 1.00 76.50 106 GLY A C 1
ATOM 807 O O . GLY A 1 106 ? -4.863 4.169 10.718 1.00 76.50 106 GLY A O 1
ATOM 808 N N . PHE A 1 107 ? -2.822 3.462 10.097 1.00 80.19 107 PHE A N 1
ATOM 809 C CA . PHE A 1 107 ? -3.202 2.150 9.614 1.00 80.19 107 PHE A CA 1
ATOM 810 C C . PHE A 1 107 ? -2.410 1.104 10.399 1.00 80.19 107 PHE A C 1
ATOM 812 O O . PHE A 1 107 ? -1.261 0.778 10.076 1.00 80.19 107 PHE A O 1
ATOM 819 N N . LEU A 1 108 ? -3.008 0.662 11.506 1.00 82.94 108 LEU A N 1
ATOM 820 C CA . LEU A 1 108 ? -2.347 -0.128 12.543 1.00 82.94 108 LEU A CA 1
ATOM 821 C C . LEU A 1 108 ? -2.552 -1.619 12.299 1.00 82.94 108 LEU A C 1
ATOM 823 O O . LEU A 1 108 ? -3.689 -2.094 12.394 1.00 82.94 108 LEU A O 1
ATOM 827 N N . ASN A 1 109 ? -1.474 -2.365 12.055 1.00 83.94 109 ASN A N 1
ATOM 828 C CA . ASN A 1 109 ? -1.546 -3.822 11.995 1.00 83.94 109 ASN A CA 1
ATOM 829 C C . ASN A 1 109 ? -1.922 -4.376 13.382 1.00 83.94 109 ASN A C 1
ATOM 831 O O . ASN A 1 109 ? -1.276 -4.073 14.382 1.00 83.94 109 ASN A O 1
ATOM 835 N N . GLN A 1 110 ? -2.992 -5.166 13.459 1.00 85.56 110 GLN A N 1
ATOM 836 C CA . GLN A 1 110 ? -3.508 -5.706 14.721 1.00 85.56 110 GLN A CA 1
ATOM 837 C C . GLN A 1 110 ? -2.691 -6.897 15.241 1.00 85.56 110 GLN A C 1
ATOM 839 O O . GLN A 1 110 ? -2.743 -7.204 16.429 1.00 85.56 110 GLN A O 1
ATOM 844 N N . THR A 1 111 ? -1.921 -7.557 14.375 1.00 79.88 111 THR A N 1
ATOM 845 C CA . THR A 1 111 ? -1.026 -8.666 14.731 1.00 79.88 111 THR A CA 1
ATOM 846 C C . THR A 1 111 ? 0.363 -8.163 15.117 1.00 79.88 111 THR A C 1
ATOM 848 O O . THR A 1 111 ? 1.004 -8.721 16.005 1.00 79.88 111 THR A O 1
ATOM 851 N N . THR A 1 112 ? 0.835 -7.087 14.487 1.00 76.88 112 THR A N 1
ATOM 852 C CA . THR A 1 112 ? 2.137 -6.473 14.780 1.00 76.88 112 THR A CA 1
ATOM 853 C C . THR A 1 112 ? 1.982 -4.959 14.937 1.00 76.88 112 THR A C 1
ATOM 855 O O . THR A 1 112 ? 2.305 -4.216 14.015 1.00 76.88 112 THR A O 1
ATOM 858 N N . PRO A 1 113 ? 1.516 -4.471 16.103 1.00 72.94 113 PRO A N 1
ATOM 859 C CA . PRO A 1 113 ? 1.202 -3.050 16.302 1.00 72.94 113 PRO A CA 1
ATOM 860 C C . PRO A 1 113 ? 2.393 -2.093 16.154 1.00 72.94 113 PRO A C 1
ATOM 862 O O . PRO A 1 113 ? 2.201 -0.895 15.963 1.00 72.94 113 PRO A O 1
ATOM 865 N N . SER A 1 114 ? 3.626 -2.604 16.236 1.00 71.81 114 SER A N 1
ATOM 866 C CA . SER A 1 114 ? 4.852 -1.846 15.958 1.00 71.81 114 SER A CA 1
ATOM 867 C C . SER A 1 114 ? 5.075 -1.574 14.467 1.00 71.81 114 SER A C 1
ATOM 869 O O . SER A 1 114 ? 5.880 -0.712 14.121 1.00 71.81 114 SER A O 1
ATOM 871 N N . SER A 1 115 ? 4.368 -2.274 13.579 1.00 68.00 115 SER A N 1
ATOM 872 C CA . SER A 1 115 ? 4.324 -1.993 12.150 1.00 68.00 115 SER A CA 1
ATOM 873 C C . SER A 1 115 ? 3.036 -1.235 11.833 1.00 68.00 115 SER A C 1
ATOM 875 O O . SER A 1 115 ? 1.929 -1.728 12.056 1.00 68.00 115 SER A O 1
ATOM 877 N N . PHE A 1 116 ? 3.184 -0.003 11.354 1.00 70.69 116 PHE A N 1
ATOM 878 C CA . PHE A 1 116 ? 2.066 0.882 11.052 1.00 70.69 116 PHE A CA 1
ATOM 879 C C . PHE A 1 116 ? 2.400 1.801 9.879 1.00 70.69 116 PHE A C 1
ATOM 881 O O . PHE A 1 116 ? 3.539 2.243 9.728 1.00 70.69 116 PHE A O 1
ATOM 888 N N . PHE A 1 117 ? 1.390 2.124 9.069 1.00 74.94 117 PHE A N 1
ATOM 889 C CA . PHE A 1 117 ? 1.456 3.286 8.182 1.00 74.94 117 PHE A CA 1
ATOM 890 C C . PHE A 1 117 ? 0.808 4.471 8.887 1.00 74.94 117 PHE A C 1
ATOM 892 O O . PHE A 1 117 ? -0.238 4.327 9.517 1.00 74.94 117 PHE A O 1
ATOM 899 N N . TYR A 1 118 ? 1.409 5.647 8.763 1.00 76.38 118 TYR A N 1
ATOM 900 C CA . TYR A 1 118 ? 0.798 6.901 9.180 1.00 76.38 118 TYR A CA 1
ATOM 901 C C . TYR A 1 118 ? 1.023 7.949 8.097 1.00 76.38 118 TYR A C 1
ATOM 903 O O . TYR A 1 118 ? 2.030 7.919 7.388 1.00 76.38 118 TYR A O 1
ATOM 911 N N . GLY A 1 119 ? 0.077 8.865 7.943 1.00 72.31 119 GLY A N 1
ATOM 912 C CA . GLY A 1 119 ? 0.157 9.872 6.895 1.00 72.31 119 GLY A CA 1
ATOM 913 C C . GLY A 1 119 ? -0.899 10.950 7.039 1.00 72.31 119 GLY A C 1
ATOM 914 O O . GLY A 1 119 ? -1.849 10.819 7.812 1.00 72.31 119 GLY A O 1
ATOM 915 N N . VAL A 1 120 ? -0.714 12.034 6.288 1.00 75.25 120 VAL A N 1
ATOM 916 C CA . VAL A 1 120 ? -1.712 13.100 6.187 1.00 75.25 120 VAL A CA 1
ATOM 917 C C . VAL A 1 120 ? -2.949 12.532 5.505 1.00 75.25 120 VAL A C 1
ATOM 919 O O . VAL A 1 120 ? -2.848 11.945 4.427 1.00 75.25 120 VAL A O 1
ATOM 922 N N . MET A 1 121 ? -4.110 12.707 6.128 1.00 70.00 121 MET A N 1
ATOM 923 C CA . MET A 1 121 ? -5.370 12.369 5.482 1.00 70.00 121 MET A CA 1
ATOM 924 C C . MET A 1 121 ? -5.761 13.484 4.530 1.00 70.00 121 MET A C 1
ATOM 926 O O . MET A 1 121 ? -5.846 14.650 4.913 1.00 70.00 121 MET A O 1
ATOM 930 N N . ILE A 1 122 ? -5.980 13.095 3.283 1.00 70.00 122 ILE A N 1
ATOM 931 C CA . ILE A 1 122 ? -6.479 13.961 2.227 1.00 70.00 122 ILE A CA 1
ATOM 932 C C . ILE A 1 122 ? -7.929 13.531 2.020 1.00 70.00 122 ILE A C 1
ATOM 934 O O . ILE A 1 122 ? -8.176 12.351 1.763 1.00 70.00 122 ILE A O 1
ATOM 938 N N . GLN A 1 123 ? -8.857 14.459 2.245 1.00 60.22 123 GLN A N 1
ATOM 939 C CA . GLN A 1 123 ? -10.298 14.227 2.165 1.00 60.22 123 GLN A CA 1
ATOM 940 C C . GLN A 1 123 ? -10.843 14.665 0.808 1.00 60.22 123 GLN A C 1
ATOM 942 O O . GLN A 1 123 ? -10.325 15.674 0.275 1.00 60.22 123 GLN A O 1
#

Sequence (123 aa):
MIIGTYQNAGRYIEYITLLINAN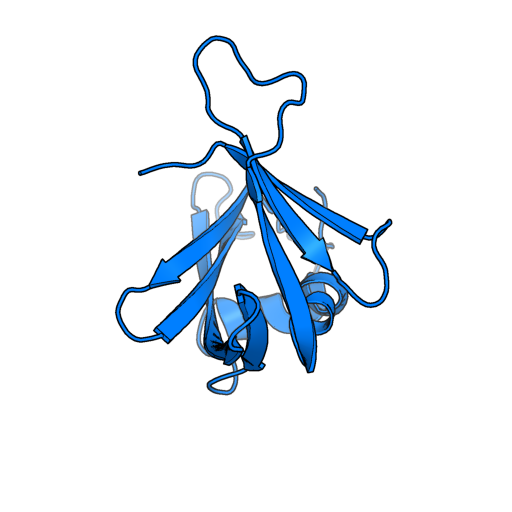GTMTFQVRYRNPNNQTSFLTADFTYNMVLDAAGIAKFTLAMAPVGNANVIRSYVVALTDYFDGSNFKIVYIVAGAPSGATVGGFLNQTTPSSFFYGVMIQ

pLDDT: mean 80.43, std 12.85, range [43.0, 95.31]

Secondary structure (DSSP, 8-state):
-EEEEETTEEEEEEEEEEEEETTTEEEEEEEEEETTEEEEEEEEEEEEEEEE-TTSEEEEEE-S---HHHHHHTTTSHHHHHHHBT-EEEEEEE-S-PSTT--EEEEEESS-TT-EEEEE---

Organism: NCBI:txid2530454

Radius of gyration: 15.35 Å; chains: 1; bounding box: 40×34×36 Å